Protein AF-A0ABD2RRX9-F1 (afdb_monomer)

Foldseek 3Di:
DPPPPLVVVLVVLVVVCVVVVPPPVSVLLNVLSVLLVVLCVQLVVCVVVVVLVSSLVSLVSNCVSPVLDLVSLLSNLVSCVSVLVLVSSLVSLVSSCVNPVPPVSSVVSNVVSVVSD

Nearest PDB structures (foldseek):
  6fdp-assembly1_A  TM=9.879E-01  e=1.063E-04  Homo sapiens
  6q3q-assembly1_B  TM=9.899E-01  e=1.312E-04  Arabidopsis
  6hpg-assembly1_A  TM=9.895E-01  e=2.343E-04  Arabidopsis thaliana
  3fp4-assembly1_A  TM=9.763E-01  e=2.108E-04  Saccharomyces cerevisiae
  5lyp-assembly1_A  TM=9.791E-01  e=7.467E-04  Saccharomyces cerevisiae

Solvent-accessible surface area (backbone atoms only — not comparable to full-atom values): 5925 Å² total; per-residue (Å²): 142,87,59,64,70,60,54,52,50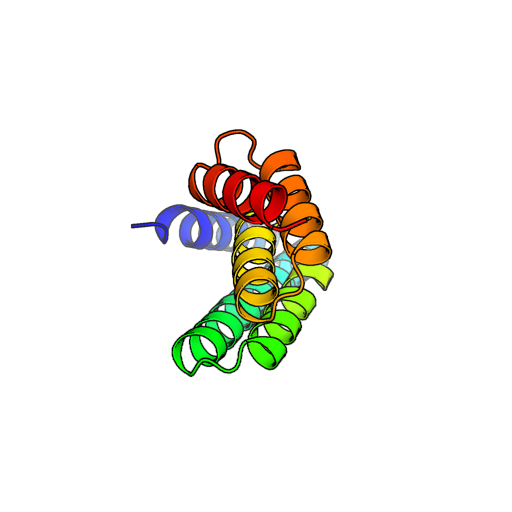,50,52,51,50,52,51,50,38,67,75,46,76,74,46,65,65,53,55,48,51,53,52,39,52,53,50,31,52,48,18,49,51,53,14,52,49,29,44,75,71,67,38,31,71,61,12,32,51,28,20,49,59,19,35,75,67,41,80,69,46,34,66,44,28,30,54,28,14,53,23,28,46,77,72,68,39,24,64,60,11,28,53,26,11,51,54,12,30,72,69,34,74,84,40,62,72,25,54,52,46,26,55,58,19,64,77,69,98

Structure (mmCIF, N/CA/C/O backbone):
data_AF-A0ABD2RRX9-F1
#
_entry.id   AF-A0ABD2RRX9-F1
#
loop_
_atom_site.group_PDB
_atom_site.id
_atom_site.type_symbol
_atom_site.label_atom_id
_atom_site.label_alt_id
_atom_site.label_comp_id
_atom_site.label_asym_id
_atom_site.label_entity_id
_atom_site.label_seq_id
_atom_site.pdbx_PDB_ins_code
_atom_site.Cartn_x
_atom_site.Cartn_y
_atom_site.Cartn_z
_atom_site.occupancy
_atom_site.B_iso_or_equiv
_atom_site.auth_seq_id
_atom_site.auth_comp_id
_atom_site.auth_asym_id
_atom_site.auth_atom_id
_atom_site.pdbx_PDB_model_num
ATOM 1 N N . MET A 1 1 ? -0.799 17.061 0.762 1.00 33.06 1 MET A N 1
ATOM 2 C CA . MET A 1 1 ? -2.153 17.377 1.266 1.00 33.06 1 MET A CA 1
ATOM 3 C C . MET A 1 1 ? -3.122 16.234 0.964 1.00 33.06 1 MET A C 1
ATOM 5 O O . MET A 1 1 ? -3.861 16.299 -0.002 1.00 33.06 1 MET A O 1
ATOM 9 N N . ASN A 1 2 ? -3.078 15.143 1.733 1.00 37.72 2 ASN A N 1
ATOM 10 C CA . ASN A 1 2 ? -4.005 14.002 1.594 1.00 37.72 2 ASN A CA 1
ATOM 11 C C . ASN A 1 2 ? -4.431 13.502 2.991 1.00 37.72 2 ASN A C 1
ATOM 13 O O . ASN A 1 2 ? -4.559 12.304 3.208 1.00 37.72 2 ASN A O 1
ATOM 17 N N . ILE A 1 3 ? -4.517 14.444 3.938 1.00 45.66 3 ILE A N 1
ATOM 18 C CA . ILE A 1 3 ? -4.741 14.222 5.375 1.00 45.66 3 ILE A CA 1
ATOM 19 C C . ILE A 1 3 ? -6.210 14.522 5.745 1.00 45.66 3 ILE A C 1
ATOM 21 O O . ILE A 1 3 ? -6.794 13.772 6.511 1.00 45.66 3 ILE A O 1
ATOM 25 N N . CYS A 1 4 ? -6.872 15.489 5.086 1.00 49.34 4 CYS A N 1
ATOM 26 C CA . CYS A 1 4 ? -8.233 15.918 5.451 1.00 49.34 4 CYS A CA 1
ATOM 27 C C . CYS A 1 4 ? -9.293 14.805 5.435 1.00 49.34 4 CYS A C 1
ATOM 29 O O . CYS A 1 4 ? -10.023 14.655 6.397 1.00 49.34 4 CYS A O 1
ATOM 31 N N . ARG A 1 5 ? -9.362 13.958 4.396 1.00 55.09 5 ARG A N 1
ATOM 32 C CA . ARG A 1 5 ? -10.480 12.997 4.276 1.00 55.09 5 ARG A CA 1
ATOM 33 C C . ARG A 1 5 ? -10.497 11.897 5.340 1.00 55.09 5 ARG A C 1
ATOM 35 O O . ARG A 1 5 ? -11.565 11.368 5.626 1.00 55.09 5 ARG A O 1
ATOM 42 N N . PHE A 1 6 ? -9.334 11.513 5.868 1.00 56.84 6 PHE A N 1
ATOM 43 C CA . PHE A 1 6 ? -9.259 10.475 6.898 1.00 56.84 6 PHE A CA 1
ATOM 44 C C . PHE A 1 6 ? -9.613 11.055 8.269 1.00 56.84 6 PHE A C 1
ATOM 46 O O . PHE A 1 6 ? -10.399 10.458 8.996 1.00 56.84 6 PHE A O 1
ATOM 53 N N . ASP A 1 7 ? -9.119 12.257 8.568 1.00 58.66 7 ASP A N 1
ATOM 54 C CA . ASP A 1 7 ? -9.449 12.967 9.805 1.00 58.66 7 ASP A CA 1
ATOM 55 C C . ASP A 1 7 ? -10.929 13.377 9.845 1.00 58.66 7 ASP A C 1
ATOM 57 O O . ASP A 1 7 ? -11.583 13.223 10.876 1.00 58.66 7 ASP A O 1
ATOM 61 N N . ASP A 1 8 ? -11.505 13.791 8.711 1.00 65.81 8 ASP A N 1
ATOM 62 C CA . ASP A 1 8 ? -12.937 14.093 8.590 1.00 65.81 8 ASP A CA 1
ATOM 63 C C . ASP A 1 8 ? -13.799 12.843 8.844 1.00 65.81 8 ASP A C 1
ATOM 65 O O . ASP A 1 8 ? -14.811 12.910 9.546 1.00 65.81 8 ASP A O 1
ATOM 69 N N . ALA A 1 9 ? -13.381 11.684 8.320 1.00 67.25 9 ALA A N 1
ATOM 70 C CA . ALA A 1 9 ? -14.064 10.409 8.536 1.00 67.25 9 ALA A CA 1
ATOM 71 C C . ALA A 1 9 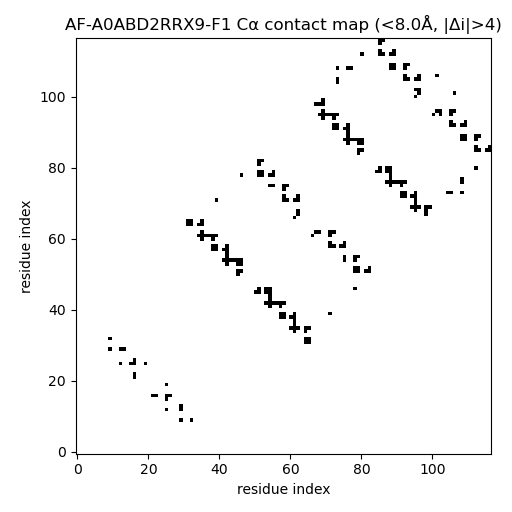? -13.968 9.943 10.000 1.00 67.25 9 ALA A C 1
ATOM 73 O O . ALA A 1 9 ? -14.979 9.532 10.572 1.00 67.25 9 ALA A O 1
ATOM 74 N N . CYS A 1 10 ? -12.794 10.074 10.631 1.00 65.75 10 CYS A N 1
ATOM 75 C CA . CYS A 1 10 ? -12.616 9.839 12.067 1.00 65.75 10 CYS A CA 1
ATOM 76 C C . CYS A 1 10 ? -13.550 10.736 12.884 1.00 65.75 10 CYS A C 1
ATOM 78 O O . CYS A 1 10 ? -14.293 10.245 13.730 1.00 65.75 10 CYS A O 1
ATOM 80 N N . THR A 1 11 ? -13.574 12.034 12.583 1.00 74.00 11 THR A N 1
ATOM 81 C CA . THR A 1 11 ? -14.378 13.021 13.315 1.00 74.00 11 THR A CA 1
ATOM 82 C C . THR A 1 11 ? -15.878 12.751 13.162 1.00 74.00 11 THR A C 1
ATOM 84 O O . THR A 1 11 ? -16.638 12.895 14.121 1.00 74.00 11 THR A O 1
ATOM 87 N N . ALA A 1 12 ? -16.329 12.328 11.977 1.00 74.75 12 ALA A N 1
ATOM 88 C CA . ALA A 1 12 ? -17.722 11.955 11.735 1.00 74.75 12 ALA A CA 1
ATOM 89 C C . ALA A 1 12 ? -18.135 10.707 12.533 1.00 74.75 12 ALA A C 1
ATOM 91 O O . ALA A 1 12 ? -19.199 10.705 13.154 1.00 74.75 12 ALA A O 1
ATOM 92 N N . ILE A 1 13 ? -17.285 9.676 12.575 1.00 70.62 13 ILE A N 1
ATOM 93 C CA . ILE A 1 13 ? -17.542 8.460 13.362 1.00 70.62 13 ILE A CA 1
ATOM 94 C C . ILE A 1 13 ? -17.469 8.751 14.864 1.00 70.62 13 ILE A C 1
ATOM 96 O O . ILE A 1 13 ? -18.287 8.238 15.618 1.00 70.62 13 ILE A O 1
ATOM 100 N N . GLU A 1 14 ? -16.550 9.603 15.316 1.00 72.62 14 GLU A N 1
ATOM 101 C CA . GLU A 1 14 ? -16.461 10.020 16.721 1.00 72.62 14 GLU A CA 1
ATOM 102 C C . GLU A 1 14 ? -17.693 10.819 17.160 1.00 72.62 14 GLU A C 1
ATOM 104 O O . GLU A 1 14 ? -18.199 10.624 18.267 1.00 72.62 14 GLU A O 1
ATOM 109 N N . ARG A 1 15 ? -18.233 11.676 16.285 1.00 76.12 15 ARG A N 1
ATOM 110 C CA . ARG A 1 15 ? -19.518 12.351 16.520 1.00 76.12 15 ARG A CA 1
ATOM 111 C C . ARG A 1 15 ? -20.671 11.352 16.581 1.00 76.12 15 ARG A C 1
ATOM 113 O O . ARG A 1 15 ? -21.472 11.439 17.505 1.00 76.12 15 ARG A O 1
ATOM 120 N N . ALA A 1 16 ? -20.724 10.386 15.663 1.00 69.12 16 ALA A N 1
ATOM 121 C CA . ALA A 1 16 ? -21.733 9.326 15.685 1.00 69.12 16 ALA A CA 1
ATOM 122 C C . ALA A 1 16 ? -21.647 8.480 16.970 1.00 69.12 16 ALA A C 1
ATOM 124 O O . ALA A 1 16 ? -22.666 8.222 17.598 1.00 69.12 16 ALA A O 1
ATOM 125 N N . ALA A 1 17 ? -20.435 8.141 17.422 1.00 68.75 17 ALA A N 1
ATOM 126 C CA . ALA A 1 17 ? -20.196 7.393 18.656 1.00 68.75 17 ALA A CA 1
ATOM 127 C C . ALA A 1 17 ? -20.619 8.159 19.921 1.00 68.75 17 ALA A C 1
ATOM 129 O O . ALA A 1 17 ? -20.994 7.543 20.912 1.00 68.75 17 ALA A O 1
ATOM 130 N N . ARG A 1 18 ? -20.552 9.499 19.907 1.00 70.62 18 ARG A N 1
ATOM 131 C CA . ARG A 1 18 ? -21.032 10.342 21.018 1.00 70.62 18 ARG A CA 1
ATOM 132 C C . ARG A 1 18 ? -22.553 10.456 21.065 1.00 70.62 18 ARG A C 1
ATOM 134 O O . ARG A 1 18 ? -23.086 10.659 22.148 1.00 70.62 18 ARG A O 1
ATOM 141 N N . ILE A 1 19 ? -23.228 10.369 19.919 1.00 70.00 19 ILE A N 1
ATOM 142 C CA . ILE A 1 19 ? -24.697 10.398 19.842 1.00 70.00 19 ILE A CA 1
ATOM 143 C C . ILE A 1 19 ? -25.262 9.024 20.217 1.00 70.00 19 ILE A C 1
ATOM 145 O O . ILE A 1 19 ? -26.230 8.945 20.965 1.00 70.00 19 ILE A O 1
ATOM 149 N N . ASP A 1 20 ? -24.617 7.953 19.756 1.00 62.25 20 ASP A N 1
ATOM 150 C CA . ASP A 1 20 ? -25.055 6.569 19.934 1.00 62.25 20 ASP A CA 1
ATOM 151 C C . ASP A 1 20 ? -24.107 5.812 20.887 1.00 62.25 20 ASP A C 1
ATOM 153 O O . ASP A 1 20 ? -23.433 4.846 20.519 1.00 62.25 20 ASP A O 1
ATOM 157 N N . LEU A 1 21 ? -24.011 6.321 22.125 1.00 54.53 21 LEU A N 1
ATOM 158 C CA . LEU A 1 21 ? -23.016 6.017 23.176 1.00 54.53 21 LEU A CA 1
ATOM 159 C C . LEU A 1 21 ? -22.846 4.533 23.580 1.00 54.53 21 LEU A C 1
ATOM 161 O O . LEU A 1 21 ? -22.007 4.240 24.432 1.00 54.53 21 LEU A O 1
ATOM 165 N N . GLN A 1 22 ? -23.592 3.593 22.991 1.00 62.56 22 GLN A N 1
ATOM 166 C CA . GLN A 1 22 ? -23.489 2.151 23.263 1.00 62.56 22 GLN A CA 1
ATOM 167 C C . GLN A 1 22 ? -23.540 1.242 22.024 1.00 62.56 22 GLN A C 1
ATOM 169 O O . GLN A 1 22 ? -23.575 0.017 22.169 1.00 62.56 22 GLN A O 1
ATOM 174 N N . SER A 1 23 ? -23.493 1.781 20.802 1.00 72.56 23 SER A N 1
ATOM 175 C CA . SER A 1 23 ? -23.443 0.921 19.617 1.00 72.56 23 SER A CA 1
ATOM 176 C C . SER A 1 23 ? -22.065 0.264 19.490 1.00 72.56 23 SER A C 1
ATOM 178 O O . SER A 1 23 ? -21.091 0.869 19.026 1.00 72.56 23 SER A O 1
ATOM 180 N N . ALA A 1 24 ? -21.987 -1.012 19.884 1.00 75.56 24 ALA A N 1
ATOM 181 C CA . ALA A 1 24 ? -20.793 -1.846 19.745 1.00 75.56 24 ALA A CA 1
ATOM 182 C C . ALA A 1 24 ? -20.259 -1.853 18.298 1.00 75.56 24 ALA A C 1
ATOM 184 O O . ALA A 1 24 ? -19.053 -1.973 18.070 1.00 75.56 24 ALA A O 1
ATOM 185 N N . GLU A 1 25 ? -21.146 -1.650 17.321 1.00 77.69 25 GLU A N 1
ATOM 186 C CA . GLU A 1 25 ? -20.805 -1.533 15.909 1.00 77.69 25 GLU A CA 1
ATOM 187 C C . GLU A 1 25 ? -20.005 -0.256 15.602 1.00 77.69 25 GLU A C 1
ATOM 189 O O . GLU A 1 25 ? -18.964 -0.324 14.943 1.00 77.69 25 GLU A O 1
ATOM 194 N N . VAL A 1 26 ? -20.440 0.907 16.101 1.00 76.81 26 VAL A N 1
ATOM 195 C CA . VAL A 1 26 ? -19.755 2.191 15.866 1.00 76.81 26 VAL A CA 1
ATOM 196 C C . VAL A 1 26 ? -18.396 2.207 16.568 1.00 76.81 26 VAL A C 1
ATOM 198 O O . VAL A 1 26 ? -17.393 2.617 15.975 1.00 76.81 26 VAL A O 1
ATOM 201 N N . THR A 1 27 ? -18.319 1.686 17.796 1.00 79.44 27 THR A N 1
ATOM 202 C CA . THR A 1 27 ? -17.046 1.543 18.521 1.00 79.44 27 THR A CA 1
ATOM 203 C C . THR A 1 27 ? -16.091 0.578 17.809 1.00 79.44 27 THR A C 1
ATOM 205 O O . THR A 1 27 ? -14.896 0.864 17.691 1.00 79.44 27 THR A O 1
ATOM 208 N N . GLY A 1 28 ? -16.604 -0.538 17.278 1.00 83.00 28 GLY A N 1
ATOM 209 C CA . GLY A 1 28 ? -15.831 -1.489 16.475 1.00 83.00 28 GLY A CA 1
ATOM 210 C C . GLY A 1 28 ? -15.283 -0.865 15.1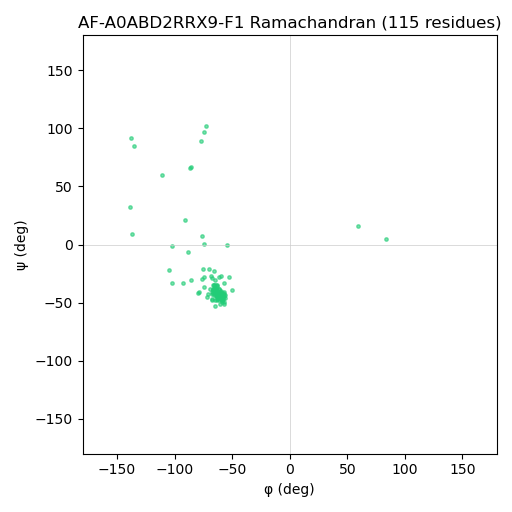89 1.00 83.00 28 GLY A C 1
ATOM 211 O O . GLY A 1 28 ? -14.088 -0.981 14.904 1.00 83.00 28 GLY A O 1
ATOM 212 N N . LYS A 1 29 ? -16.117 -0.120 14.453 1.00 81.88 29 LYS A N 1
ATOM 213 C CA . LYS A 1 29 ? -15.709 0.622 13.246 1.00 81.88 29 LYS A CA 1
ATOM 214 C C . LYS A 1 29 ? -14.628 1.661 13.550 1.00 81.88 29 LYS A C 1
ATOM 216 O O . LYS A 1 29 ? -13.627 1.716 12.834 1.00 81.88 29 LYS A O 1
ATOM 221 N N . LEU A 1 30 ? -14.769 2.426 14.636 1.00 82.81 30 LEU A N 1
ATOM 222 C CA . LEU A 1 30 ? -13.757 3.399 15.066 1.00 82.81 30 LEU A CA 1
ATOM 223 C C . LEU A 1 30 ? -12.421 2.722 15.409 1.00 82.81 30 LEU A C 1
ATOM 225 O O . LEU A 1 30 ? -11.355 3.199 15.012 1.00 82.81 30 LEU A O 1
ATOM 229 N N . LYS A 1 31 ? -12.464 1.587 16.117 1.00 87.38 31 LYS A N 1
ATOM 230 C CA . LYS A 1 31 ? -11.266 0.803 16.446 1.00 87.38 31 LYS A CA 1
ATOM 231 C C . LYS A 1 31 ? -10.562 0.313 15.180 1.00 87.38 31 LYS A C 1
ATOM 233 O O . LYS A 1 31 ? -9.352 0.504 15.055 1.00 87.38 31 LYS A O 1
ATOM 238 N N . ASN A 1 32 ? -11.307 -0.259 14.234 1.00 88.56 32 ASN A N 1
ATOM 239 C CA . ASN A 1 32 ? -10.756 -0.732 12.963 1.00 88.56 32 ASN A CA 1
ATOM 240 C C . ASN A 1 32 ? -10.127 0.415 12.172 1.00 88.56 32 ASN A C 1
ATOM 242 O O . ASN A 1 32 ? -8.995 0.282 11.719 1.00 88.56 32 ASN A O 1
ATOM 246 N N . MET A 1 33 ? -10.790 1.569 12.088 1.00 87.62 33 MET A N 1
ATOM 247 C CA . MET A 1 33 ? -10.247 2.754 11.419 1.00 87.62 33 MET A CA 1
ATOM 248 C C . MET A 1 33 ? -8.911 3.206 12.029 1.00 87.62 33 MET A C 1
ATOM 250 O O . MET A 1 33 ? -7.950 3.458 11.301 1.00 87.62 33 MET A O 1
ATOM 254 N N . ARG A 1 34 ? -8.796 3.242 13.363 1.00 89.69 34 ARG A N 1
ATOM 255 C CA . ARG A 1 34 ? -7.524 3.569 14.036 1.00 89.69 34 ARG A CA 1
ATOM 256 C C . ARG A 1 34 ? -6.426 2.554 13.717 1.00 89.69 34 ARG A C 1
ATOM 258 O O . ARG A 1 34 ? -5.285 2.939 13.465 1.00 89.69 34 ARG A O 1
ATOM 265 N N . LEU A 1 35 ? -6.763 1.266 13.694 1.00 92.06 35 LEU A N 1
ATOM 266 C CA . LEU A 1 35 ? -5.825 0.200 13.341 1.00 92.06 35 LEU A CA 1
ATOM 267 C C . LEU A 1 35 ? -5.389 0.275 11.868 1.00 92.06 35 LEU A C 1
ATOM 269 O O . LEU A 1 35 ? -4.200 0.132 11.590 1.00 92.06 35 LEU A O 1
ATOM 273 N N . VAL A 1 36 ? -6.297 0.602 10.944 1.00 93.56 36 VAL A N 1
ATOM 274 C CA . VAL A 1 36 ? -5.987 0.890 9.531 1.00 93.56 36 VAL A CA 1
ATOM 275 C C . VAL A 1 36 ? -5.002 2.056 9.425 1.00 93.56 36 VAL A C 1
ATOM 277 O O . VAL A 1 3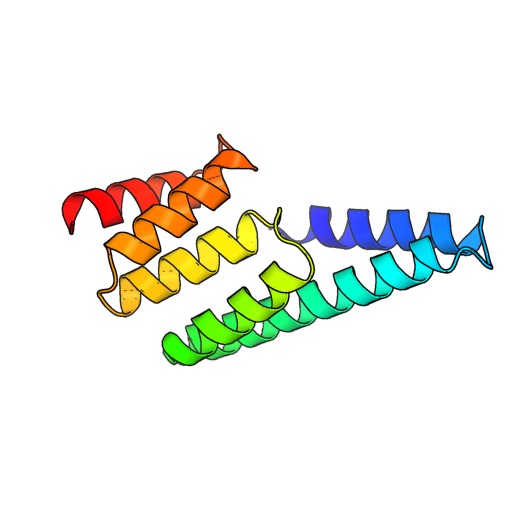6 ? -3.995 1.956 8.721 1.00 93.56 36 VAL A O 1
ATOM 280 N N . GLY A 1 37 ? -5.240 3.143 10.167 1.00 92.00 37 GLY A N 1
ATOM 281 C CA . GLY A 1 37 ? -4.329 4.289 10.231 1.00 92.00 37 GLY A CA 1
ATOM 282 C C . GLY A 1 37 ? -2.939 3.911 10.756 1.00 92.00 37 GLY A C 1
ATOM 283 O O . GLY A 1 37 ? -1.923 4.339 10.203 1.00 92.00 37 GLY A O 1
ATOM 284 N N . LYS A 1 38 ? -2.873 3.043 11.772 1.00 94.31 38 LYS A N 1
ATOM 285 C CA . LYS A 1 38 ? -1.609 2.502 12.293 1.00 94.31 38 LYS A CA 1
ATOM 286 C C . LYS A 1 38 ? -0.875 1.663 11.241 1.00 94.31 38 LYS A C 1
ATOM 288 O O . LYS A 1 38 ? 0.308 1.905 11.010 1.00 94.31 38 LYS A O 1
ATOM 293 N N . ALA A 1 39 ? -1.570 0.746 10.567 1.00 95.44 39 ALA A N 1
ATOM 294 C CA . ALA A 1 39 ? -1.010 -0.065 9.482 1.00 95.44 39 ALA A CA 1
ATOM 295 C C . ALA A 1 39 ? -0.463 0.812 8.342 1.00 95.44 39 ALA A C 1
ATOM 297 O O . ALA A 1 39 ? 0.639 0.581 7.843 1.00 95.44 39 ALA A O 1
ATOM 298 N N . HIS A 1 40 ? -1.184 1.879 7.978 1.00 95.81 40 HIS A N 1
ATOM 299 C CA . HIS A 1 40 ? -0.726 2.855 6.990 1.00 95.81 40 HIS A CA 1
ATOM 300 C C . HIS A 1 40 ? 0.578 3.549 7.416 1.00 95.81 40 HIS A C 1
ATOM 302 O O . HIS A 1 40 ? 1.508 3.662 6.613 1.00 95.81 40 HIS A O 1
ATOM 308 N N . THR A 1 41 ? 0.669 4.007 8.667 1.00 96.75 41 THR A N 1
ATOM 309 C CA . THR A 1 41 ? 1.868 4.680 9.193 1.00 96.75 41 THR A CA 1
ATOM 310 C C . THR A 1 41 ? 3.070 3.739 9.244 1.00 96.75 41 THR A C 1
ATOM 312 O O . THR A 1 41 ? 4.120 4.091 8.707 1.00 96.75 41 THR A O 1
ATOM 315 N N . ILE A 1 42 ? 2.899 2.530 9.788 1.00 97.38 42 ILE A N 1
ATOM 316 C CA . ILE A 1 42 ? 3.948 1.499 9.865 1.00 97.38 42 ILE A CA 1
ATOM 317 C C . ILE A 1 42 ? 4.418 1.102 8.461 1.00 97.38 42 ILE A C 1
ATOM 319 O O . ILE A 1 42 ? 5.618 1.080 8.181 1.00 97.38 42 ILE A O 1
ATOM 323 N N . GLY A 1 43 ? 3.487 0.861 7.534 1.00 98.06 43 GLY A N 1
ATOM 324 C CA . GLY A 1 43 ? 3.828 0.541 6.150 1.00 98.06 43 GLY A CA 1
ATOM 325 C C . GLY A 1 43 ? 4.632 1.658 5.480 1.00 98.06 43 GLY A C 1
ATOM 326 O O . GLY A 1 43 ? 5.643 1.391 4.828 1.00 98.06 43 GLY A O 1
ATOM 327 N N . ASN A 1 44 ? 4.256 2.922 5.704 1.00 97.19 44 ASN A N 1
ATOM 328 C CA . ASN A 1 44 ? 4.996 4.069 5.173 1.00 97.19 44 ASN A CA 1
ATOM 329 C C . ASN A 1 44 ? 6.398 4.200 5.787 1.00 97.19 44 ASN A C 1
ATOM 331 O O . ASN A 1 44 ? 7.321 4.646 5.104 1.00 97.19 44 ASN A O 1
ATOM 335 N N . GLU A 1 45 ? 6.569 3.856 7.061 1.00 98.19 45 GLU A N 1
ATOM 336 C CA . GLU A 1 45 ? 7.876 3.824 7.718 1.00 98.19 45 GLU A CA 1
ATOM 337 C C . GLU A 1 45 ? 8.777 2.755 7.089 1.00 98.19 45 GLU A C 1
ATOM 339 O O . GLU A 1 45 ? 9.852 3.083 6.584 1.00 98.19 45 GLU A O 1
ATOM 344 N N . HIS A 1 46 ? 8.306 1.506 6.992 1.00 98.38 46 HIS A N 1
ATOM 345 C CA . HIS A 1 46 ? 9.048 0.435 6.321 1.00 98.38 46 HIS A CA 1
ATOM 346 C C . HIS A 1 46 ? 9.387 0.784 4.869 1.00 98.38 46 HIS A C 1
ATOM 348 O O . HIS A 1 46 ? 10.515 0.542 4.431 1.00 98.38 46 HIS A O 1
ATOM 354 N N . TYR A 1 47 ? 8.454 1.399 4.136 1.00 97.94 47 TYR A N 1
ATOM 355 C CA . TYR A 1 47 ? 8.684 1.837 2.761 1.00 97.94 47 TYR A CA 1
ATOM 356 C C . TYR A 1 47 ? 9.814 2.871 2.670 1.00 97.94 47 TYR A C 1
ATOM 358 O O . TYR A 1 47 ? 10.689 2.751 1.808 1.00 97.94 47 TYR A O 1
ATOM 366 N N . ARG A 1 48 ? 9.837 3.870 3.566 1.00 98.06 48 ARG A N 1
ATOM 367 C CA . ARG A 1 48 ? 10.918 4.872 3.628 1.00 98.06 48 ARG A CA 1
ATOM 368 C C . ARG A 1 48 ? 12.263 4.235 3.970 1.00 98.06 48 ARG A C 1
ATOM 370 O O . ARG A 1 48 ? 13.271 4.620 3.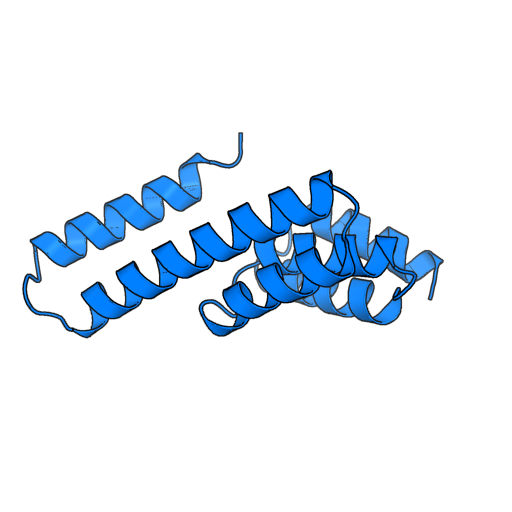387 1.00 98.06 48 ARG A O 1
ATOM 377 N N . SER A 1 49 ? 12.268 3.209 4.818 1.00 98.25 49 SER A N 1
ATOM 378 C CA . SER A 1 49 ? 13.454 2.392 5.109 1.00 98.25 49 SER A CA 1
ATOM 379 C C . SER A 1 49 ? 13.809 1.385 4.004 1.00 98.25 49 SER A C 1
ATOM 381 O O . SER A 1 49 ? 14.677 0.545 4.222 1.00 98.25 49 SER A O 1
ATOM 383 N N . LYS A 1 50 ? 13.140 1.414 2.840 1.00 98.12 50 LYS A N 1
ATOM 384 C CA . LYS A 1 50 ? 13.309 0.459 1.723 1.00 98.12 50 LYS A CA 1
ATOM 385 C C . LYS A 1 50 ? 13.028 -1.010 2.084 1.00 98.12 50 LYS A C 1
ATOM 387 O O . LYS A 1 50 ? 13.362 -1.914 1.323 1.00 98.12 50 LYS A O 1
ATOM 392 N N . ARG A 1 51 ? 12.365 -1.272 3.213 1.00 98.56 51 ARG A N 1
ATOM 393 C CA . ARG A 1 51 ? 11.958 -2.613 3.662 1.00 98.56 51 ARG A CA 1
ATOM 394 C C . ARG A 1 51 ? 10.613 -2.973 3.031 1.00 98.56 51 ARG A C 1
ATOM 396 O O . ARG A 1 51 ? 9.593 -3.059 3.709 1.00 98.56 51 ARG A O 1
ATOM 403 N N . TYR A 1 52 ? 10.599 -3.134 1.709 1.00 98.38 52 TYR A N 1
ATOM 404 C CA . TYR A 1 52 ? 9.358 -3.225 0.930 1.00 98.38 52 TYR A CA 1
ATOM 405 C C . TYR A 1 52 ? 8.491 -4.442 1.277 1.00 98.38 52 TYR A C 1
ATOM 407 O O . TYR A 1 52 ? 7.273 -4.311 1.300 1.00 98.38 52 TYR A O 1
ATOM 415 N N . GLY A 1 53 ? 9.086 -5.591 1.617 1.00 98.44 53 GLY A N 1
ATOM 416 C CA . GLY A 1 53 ? 8.323 -6.768 2.054 1.00 98.44 53 GLY A CA 1
ATOM 417 C C . GLY A 1 53 ? 7.553 -6.520 3.355 1.00 98.44 53 GLY A C 1
ATOM 418 O O . GLY A 1 53 ? 6.363 -6.799 3.437 1.00 98.44 53 GLY A O 1
ATOM 419 N N . GLN A 1 54 ? 8.200 -5.893 4.342 1.00 98.50 54 GLN A N 1
ATOM 420 C CA . GLN A 1 54 ? 7.553 -5.517 5.605 1.00 98.50 54 GLN A CA 1
ATOM 421 C C . GLN A 1 54 ? 6.476 -4.447 5.391 1.00 98.50 54 GLN A C 1
ATOM 423 O O . GLN A 1 54 ? 5.409 -4.510 5.998 1.00 98.50 54 GLN A O 1
ATOM 428 N N . ALA A 1 55 ? 6.719 -3.501 4.479 1.00 98.56 55 ALA A N 1
ATOM 429 C CA . ALA A 1 55 ? 5.709 -2.527 4.082 1.00 98.56 55 ALA A CA 1
ATOM 430 C C . ALA A 1 55 ? 4.480 -3.209 3.452 1.00 98.56 55 ALA A C 1
ATOM 432 O O . ALA A 1 55 ? 3.353 -2.872 3.814 1.00 98.56 55 ALA A O 1
ATOM 433 N N . CYS A 1 56 ? 4.676 -4.205 2.574 1.00 98.62 56 CYS A N 1
ATOM 434 C CA . CYS A 1 56 ? 3.578 -4.996 2.011 1.00 98.62 56 CYS A CA 1
ATOM 435 C C . CYS A 1 56 ? 2.728 -5.657 3.096 1.00 98.62 56 CYS A C 1
ATOM 437 O O . CYS A 1 56 ? 1.500 -5.583 3.022 1.00 98.62 56 CYS A O 1
ATOM 439 N N . THR A 1 57 ? 3.374 -6.280 4.086 1.00 98.56 57 THR A N 1
ATOM 440 C CA . THR A 1 57 ? 2.692 -6.936 5.208 1.00 98.56 57 THR A CA 1
ATOM 441 C C . THR A 1 57 ? 1.850 -5.938 5.994 1.00 98.56 57 THR A C 1
ATOM 443 O O . THR A 1 57 ? 0.648 -6.145 6.123 1.00 98.56 57 THR A O 1
ATOM 446 N N . ALA A 1 58 ? 2.427 -4.807 6.411 1.00 98.38 58 ALA A N 1
ATOM 447 C CA . ALA A 1 58 ? 1.708 -3.787 7.178 1.00 98.38 58 ALA A CA 1
ATOM 448 C C . ALA A 1 58 ? 0.499 -3.209 6.417 1.00 98.38 58 ALA A C 1
ATOM 450 O O . ALA A 1 58 ? -0.587 -3.058 6.978 1.00 98.38 58 ALA A O 1
ATOM 451 N N . TYR A 1 59 ? 0.638 -2.922 5.117 1.00 98.38 59 TYR A N 1
ATOM 452 C CA . TYR A 1 59 ? -0.512 -2.493 4.315 1.00 98.38 59 TYR A CA 1
ATOM 453 C C . TYR A 1 59 ? -1.549 -3.610 4.146 1.00 98.38 59 TYR A C 1
ATOM 455 O O . TYR A 1 59 ? -2.746 -3.331 4.125 1.00 98.38 59 TYR A O 1
ATOM 463 N N . GLY A 1 60 ? -1.107 -4.866 4.038 1.00 98.31 60 GLY A N 1
ATOM 464 C CA . GLY A 1 60 ? -1.978 -6.037 3.985 1.00 98.31 60 GLY A CA 1
ATOM 465 C C . GLY A 1 60 ? -2.815 -6.213 5.248 1.00 98.31 60 GLY A C 1
ATOM 466 O O . GLY A 1 60 ? -4.016 -6.433 5.135 1.00 98.31 60 GLY A O 1
ATOM 467 N N . GLU A 1 61 ? -2.223 -6.034 6.427 1.00 97.69 61 GLU A N 1
ATOM 468 C CA . GLU A 1 61 ? -2.937 -6.059 7.711 1.00 97.69 61 GLU A CA 1
ATOM 469 C C . GLU A 1 61 ? -4.022 -4.980 7.777 1.00 97.69 61 GLU A C 1
ATOM 471 O O . GLU A 1 61 ? -5.150 -5.254 8.180 1.00 97.69 61 GLU A O 1
ATOM 476 N N . GLY A 1 62 ? -3.725 -3.765 7.305 1.00 97.00 62 GLY A N 1
ATOM 477 C CA . GLY A 1 62 ? -4.734 -2.710 7.191 1.00 97.00 62 GLY A CA 1
ATOM 478 C C . GLY A 1 62 ? -5.876 -3.082 6.237 1.00 97.00 62 GLY A C 1
ATOM 479 O O . GLY A 1 62 ? -7.037 -2.809 6.528 1.00 97.00 62 GLY A O 1
ATOM 480 N N . LEU A 1 63 ? -5.573 -3.761 5.128 1.00 96.94 63 LEU A N 1
ATOM 481 C CA . LEU A 1 63 ? -6.574 -4.217 4.156 1.00 96.94 63 LEU A CA 1
ATOM 482 C C . LEU A 1 63 ? -7.465 -5.358 4.673 1.00 96.94 63 LEU A C 1
ATOM 484 O O . LEU A 1 63 ? -8.561 -5.538 4.148 1.00 96.94 63 LEU A O 1
ATOM 488 N N . LEU A 1 64 ? -7.038 -6.112 5.693 1.00 96.81 64 LEU A N 1
ATOM 489 C CA . LEU A 1 64 ? -7.913 -7.074 6.381 1.00 96.81 64 LEU A CA 1
ATOM 490 C C . LEU A 1 64 ? -9.013 -6.370 7.188 1.00 96.81 64 LEU A C 1
ATOM 492 O O . LEU A 1 64 ? -10.080 -6.939 7.398 1.00 96.81 64 LEU A O 1
ATOM 496 N N . LEU A 1 65 ? -8.754 -5.138 7.632 1.00 94.62 65 LEU A N 1
ATOM 497 C CA . LEU A 1 65 ? -9.678 -4.332 8.432 1.00 94.62 65 LEU A CA 1
ATOM 498 C C . LEU A 1 65 ? -10.551 -3.412 7.568 1.00 94.62 65 LEU A C 1
ATOM 500 O O . LEU A 1 65 ? -11.701 -3.155 7.915 1.00 94.62 65 LEU A O 1
ATOM 504 N N . ASP A 1 66 ? -10.003 -2.921 6.455 1.00 93.38 66 ASP A N 1
ATOM 505 C CA . ASP A 1 66 ? -10.709 -2.140 5.437 1.00 93.38 66 ASP A CA 1
ATOM 506 C C . ASP A 1 66 ? -10.280 -2.591 4.034 1.00 93.38 66 ASP A C 1
ATOM 508 O O . ASP A 1 66 ? -9.331 -2.076 3.434 1.00 93.38 66 ASP A O 1
ATOM 512 N N . SER A 1 67 ? -11.023 -3.554 3.491 1.00 95.19 67 SER A N 1
ATOM 513 C CA . SER A 1 67 ? -10.792 -4.130 2.163 1.00 95.19 67 SER A CA 1
ATOM 514 C C . SER A 1 67 ? -11.213 -3.214 1.008 1.00 95.19 67 SER A C 1
ATOM 516 O O . SER A 1 67 ? -11.064 -3.592 -0.154 1.00 95.19 67 SER A O 1
ATOM 518 N N . SER A 1 68 ? -11.721 -2.013 1.302 1.00 94.56 68 SER A N 1
ATOM 519 C CA . SER A 1 68 ? -12.091 -0.994 0.313 1.00 94.56 68 SER A CA 1
ATOM 520 C C . SER A 1 68 ? -11.054 0.129 0.188 1.00 94.56 68 SER A C 1
ATOM 522 O O . SER A 1 68 ? -11.182 1.034 -0.645 1.00 94.56 68 SER A O 1
ATOM 524 N N . ASN A 1 69 ? -9.978 0.068 0.980 1.00 95.00 69 ASN A N 1
ATOM 525 C CA . ASN A 1 69 ? -9.028 1.162 1.098 1.00 95.00 69 ASN A CA 1
ATOM 526 C C . ASN A 1 69 ? -8.112 1.308 -0.128 1.00 95.00 69 ASN A C 1
ATOM 528 O O . ASN A 1 69 ? -7.054 0.678 -0.241 1.00 95.00 69 ASN A O 1
ATOM 532 N N . SER A 1 70 ? -8.468 2.214 -1.041 1.00 95.75 70 SER A N 1
ATOM 533 C CA . SER A 1 70 ? -7.696 2.434 -2.272 1.00 95.75 70 SER A CA 1
ATOM 534 C C . SER A 1 70 ? -6.261 2.911 -2.013 1.00 95.75 70 SER A C 1
ATOM 536 O O . SER A 1 70 ? -5.376 2.662 -2.832 1.00 95.75 70 SER A O 1
ATOM 538 N N . VAL A 1 71 ? -6.014 3.610 -0.897 1.00 96.12 71 VAL A N 1
ATOM 539 C CA . VAL A 1 71 ? -4.680 4.126 -0.547 1.00 96.12 71 VAL A CA 1
ATOM 540 C C . VAL A 1 71 ? -3.759 2.986 -0.128 1.00 96.12 71 VAL A C 1
ATOM 542 O O . VAL A 1 71 ? -2.627 2.923 -0.611 1.00 96.12 71 VAL A O 1
ATOM 545 N N . LEU A 1 72 ? -4.241 2.064 0.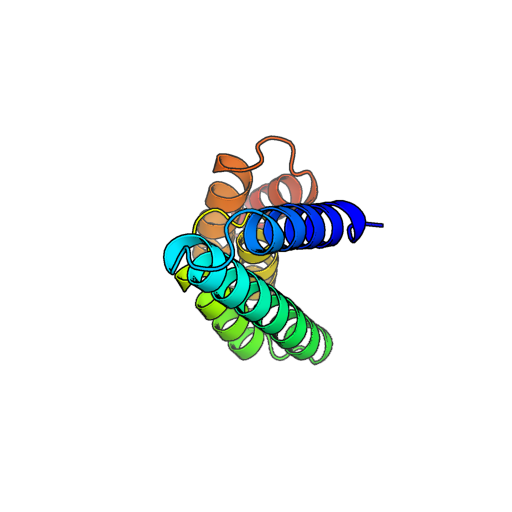710 1.00 97.31 72 LEU A N 1
ATOM 546 C CA . LEU A 1 72 ? -3.464 0.891 1.113 1.00 97.31 72 LEU A CA 1
ATOM 547 C C . LEU A 1 72 ? -3.156 -0.024 -0.072 1.00 97.31 72 LEU A C 1
ATOM 549 O O . LEU A 1 72 ? -2.004 -0.428 -0.227 1.00 97.31 72 LEU A O 1
ATOM 553 N N . TYR A 1 73 ? -4.130 -0.275 -0.954 1.00 98.56 73 TYR A N 1
ATOM 554 C CA . TYR A 1 73 ? -3.883 -1.027 -2.187 1.00 98.56 73 TYR A CA 1
ATOM 555 C C . TYR A 1 73 ? -2.814 -0.366 -3.062 1.00 98.56 73 TYR A C 1
ATOM 557 O O . TYR A 1 73 ? -1.867 -1.028 -3.475 1.00 98.56 73 TYR A O 1
ATOM 565 N N . TYR A 1 74 ? -2.901 0.946 -3.304 1.00 98.31 74 TYR A N 1
ATOM 566 C CA . TYR A 1 74 ? -1.880 1.662 -4.076 1.00 98.31 74 TYR A CA 1
ATOM 567 C C . TYR A 1 74 ? -0.488 1.582 -3.426 1.00 98.31 74 TYR A C 1
ATOM 569 O O . TYR A 1 74 ? 0.511 1.347 -4.112 1.00 98.31 74 TYR A O 1
ATOM 577 N N . ASN A 1 75 ? -0.400 1.778 -2.110 1.00 98.38 75 ASN A N 1
ATOM 578 C CA . ASN A 1 75 ? 0.882 1.745 -1.414 1.00 98.38 75 ASN A CA 1
ATOM 579 C C . ASN A 1 75 ? 1.495 0.336 -1.436 1.00 98.38 75 ASN A C 1
ATOM 581 O O . ASN A 1 75 ? 2.698 0.200 -1.673 1.00 98.38 75 ASN A O 1
ATOM 585 N N . ARG A 1 76 ? 0.676 -0.711 -1.274 1.00 98.69 76 ARG A N 1
ATOM 586 C CA . ARG A 1 76 ? 1.111 -2.106 -1.396 1.00 98.69 76 ARG A CA 1
ATOM 587 C C . ARG A 1 76 ? 1.523 -2.452 -2.828 1.00 98.69 76 ARG A C 1
ATOM 589 O O . ARG A 1 76 ? 2.599 -3.010 -3.017 1.00 98.69 76 ARG A O 1
ATOM 596 N N . ALA A 1 77 ? 0.780 -1.989 -3.837 1.00 98.69 77 ALA A N 1
ATOM 597 C CA . ALA A 1 77 ? 1.173 -2.104 -5.242 1.00 98.69 77 ALA A CA 1
ATOM 598 C C . ALA A 1 77 ? 2.550 -1.484 -5.503 1.00 98.69 77 ALA A C 1
ATOM 600 O O . ALA A 1 77 ? 3.385 -2.064 -6.196 1.00 98.69 77 ALA A O 1
ATOM 601 N N . ASN A 1 78 ? 2.818 -0.307 -4.937 1.00 98.56 78 ASN A N 1
ATOM 602 C CA . ASN A 1 78 ? 4.113 0.350 -5.070 1.00 98.56 78 ASN A CA 1
ATOM 603 C C . ASN A 1 78 ? 5.247 -0.464 -4.417 1.00 98.56 78 ASN A C 1
ATOM 605 O O . ASN A 1 78 ? 6.352 -0.508 -4.952 1.00 98.56 78 ASN A O 1
ATOM 609 N N . CYS A 1 79 ? 4.978 -1.151 -3.306 1.00 98.6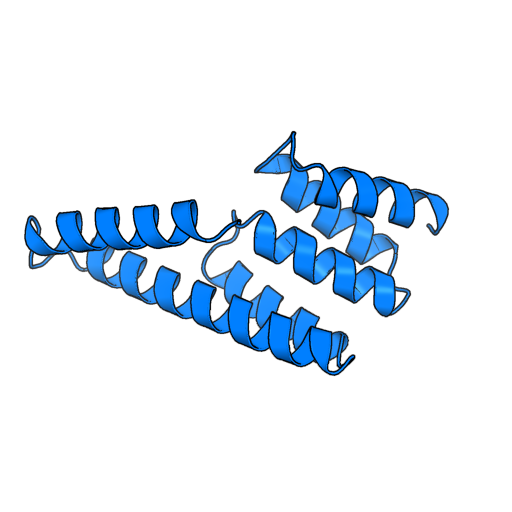9 79 CYS A N 1
ATOM 610 C CA . CYS A 1 79 ? 5.942 -2.061 -2.685 1.00 98.69 79 CYS A CA 1
ATOM 611 C C . CYS A 1 79 ? 6.206 -3.293 -3.557 1.00 98.69 79 CYS A C 1
ATOM 613 O O . CYS A 1 79 ? 7.368 -3.600 -3.811 1.00 98.69 79 CYS A O 1
ATOM 615 N N . TRP A 1 80 ? 5.159 -3.938 -4.085 1.00 98.75 80 TRP A N 1
ATOM 616 C CA . TRP A 1 80 ? 5.303 -5.061 -5.019 1.00 98.75 80 TRP A CA 1
ATOM 617 C C . TRP A 1 80 ? 6.118 -4.684 -6.250 1.00 98.75 80 TRP A C 1
ATOM 619 O O . TRP A 1 80 ? 7.035 -5.405 -6.626 1.00 98.75 80 TRP A O 1
ATOM 629 N N . PHE A 1 81 ? 5.868 -3.495 -6.799 1.00 98.62 81 PHE A N 1
ATOM 630 C CA . PHE A 1 81 ? 6.671 -2.946 -7.885 1.00 98.62 81 PHE A CA 1
ATOM 631 C C . PHE A 1 81 ? 8.150 -2.838 -7.478 1.00 98.62 81 PHE A C 1
ATOM 633 O O . PHE A 1 81 ? 9.044 -3.254 -8.197 1.00 98.62 81 PHE A O 1
ATOM 640 N N . LYS A 1 82 ? 8.462 -2.316 -6.290 1.00 98.31 82 LYS A N 1
ATOM 641 C CA . LYS A 1 82 ? 9.861 -2.229 -5.839 1.00 98.31 82 LYS A CA 1
ATOM 642 C C . LYS A 1 82 ? 10.527 -3.588 -5.600 1.00 98.31 82 LYS A C 1
ATOM 644 O O . LYS A 1 82 ? 11.750 -3.648 -5.657 1.00 98.31 82 LYS A O 1
ATOM 649 N N . LEU A 1 83 ? 9.747 -4.638 -5.362 1.00 98.31 83 LEU A N 1
ATOM 650 C CA . LEU A 1 83 ? 10.221 -6.012 -5.181 1.00 98.31 83 LEU A CA 1
ATOM 651 C C . LEU A 1 83 ? 10.348 -6.802 -6.491 1.00 98.31 83 LEU A C 1
ATOM 653 O O . LEU A 1 83 ? 10.850 -7.917 -6.461 1.00 98.31 83 LEU A O 1
ATOM 657 N N . GLY A 1 84 ? 9.911 -6.250 -7.624 1.00 98.06 84 GLY A N 1
ATOM 658 C CA . GLY A 1 84 ? 9.886 -6.975 -8.897 1.00 98.06 84 GLY A CA 1
ATOM 659 C C . GLY A 1 84 ? 8.652 -7.852 -9.109 1.00 98.06 84 GLY A C 1
ATOM 660 O O . GLY A 1 84 ? 8.536 -8.532 -10.120 1.00 98.06 84 GLY A O 1
ATOM 661 N N . GLU A 1 85 ? 7.696 -7.804 -8.187 1.00 98.44 85 GLU A N 1
ATOM 662 C CA . GLU A 1 85 ? 6.466 -8.593 -8.213 1.00 98.44 85 GLU A CA 1
ATOM 663 C C . GLU A 1 85 ? 5.390 -7.857 -9.032 1.00 98.44 85 GLU A C 1
ATOM 665 O O . GLU A 1 85 ? 4.393 -7.353 -8.501 1.00 98.44 85 GLU A O 1
ATOM 670 N N . TRP A 1 86 ? 5.626 -7.712 -10.337 1.00 98.31 86 TRP A N 1
ATOM 671 C CA . TRP A 1 86 ? 4.848 -6.828 -11.215 1.00 98.31 86 TRP A CA 1
ATOM 672 C C . TRP A 1 86 ? 3.378 -7.241 -11.348 1.00 98.31 86 TRP A C 1
ATOM 674 O O . TRP A 1 86 ? 2.500 -6.378 -11.313 1.00 98.31 86 TRP A O 1
ATOM 684 N N . GLU A 1 87 ? 3.087 -8.542 -11.403 1.00 98.44 87 GLU A N 1
ATOM 685 C CA . GLU A 1 87 ? 1.715 -9.067 -11.460 1.00 98.44 87 GLU A CA 1
ATOM 686 C C . GLU A 1 87 ? 0.914 -8.709 -10.201 1.00 98.44 87 GLU A C 1
ATOM 688 O O . GLU A 1 87 ? -0.220 -8.227 -10.280 1.00 98.44 87 GLU A O 1
ATOM 693 N N . LYS A 1 88 ? 1.528 -8.854 -9.018 1.00 98.44 88 LYS A N 1
ATOM 694 C CA . LYS A 1 88 ? 0.913 -8.456 -7.740 1.00 98.44 88 LYS A CA 1
ATOM 695 C C . LYS A 1 88 ? 0.707 -6.944 -7.677 1.00 98.44 88 LYS A C 1
ATOM 697 O O . LYS A 1 88 ? -0.332 -6.478 -7.207 1.00 98.44 88 LYS A O 1
ATOM 702 N N . SER A 1 89 ? 1.666 -6.170 -8.190 1.00 98.69 89 SER A N 1
ATOM 703 C CA . SER A 1 89 ? 1.537 -4.714 -8.302 1.00 98.69 89 SER A CA 1
ATOM 704 C C . SER A 1 89 ? 0.364 -4.303 -9.194 1.00 98.69 89 SER A C 1
ATOM 706 O O . SER A 1 89 ? -0.417 -3.416 -8.832 1.00 98.69 89 SER A O 1
ATOM 708 N N . LEU A 1 90 ? 0.198 -4.975 -10.334 1.00 98.56 90 LEU A N 1
ATOM 709 C CA . LEU A 1 90 ? -0.910 -4.758 -11.256 1.00 98.56 90 LEU A CA 1
ATOM 710 C C . LEU A 1 90 ? -2.257 -5.096 -10.606 1.00 98.56 90 LEU A C 1
ATOM 712 O O . LEU A 1 90 ? -3.190 -4.290 -10.676 1.00 98.56 90 LEU A O 1
ATOM 716 N N . ALA A 1 91 ? -2.351 -6.245 -9.935 1.00 98.38 91 ALA A N 1
ATOM 717 C CA . ALA A 1 91 ? -3.558 -6.677 -9.237 1.00 98.38 91 ALA A CA 1
ATOM 718 C C . ALA A 1 91 ? -3.995 -5.667 -8.161 1.00 98.38 91 ALA A C 1
ATOM 720 O O . ALA A 1 91 ? -5.147 -5.220 -8.159 1.00 98.38 91 ALA A O 1
ATOM 721 N N . ASP A 1 92 ? -3.071 -5.233 -7.300 1.00 98.56 92 ASP A N 1
ATOM 722 C CA . ASP A 1 92 ? -3.362 -4.227 -6.272 1.00 98.56 92 ASP A CA 1
ATOM 723 C C . ASP A 1 92 ? -3.690 -2.853 -6.882 1.00 98.56 92 ASP A C 1
ATOM 725 O O . ASP A 1 92 ? -4.571 -2.147 -6.390 1.00 98.56 92 ASP A O 1
ATOM 729 N N . SER A 1 93 ? -3.052 -2.473 -7.994 1.00 98.38 93 SER A N 1
ATOM 730 C CA . SER A 1 93 ? -3.383 -1.226 -8.697 1.00 98.38 93 SER A CA 1
ATOM 731 C C . SER A 1 93 ? -4.801 -1.260 -9.271 1.00 98.38 93 SER A C 1
ATOM 733 O O . SER A 1 93 ? -5.534 -0.279 -9.155 1.00 98.38 93 SER A O 1
ATOM 735 N N . ASN A 1 94 ? -5.227 -2.393 -9.837 1.00 98.38 94 ASN A N 1
ATOM 736 C CA . ASN A 1 94 ? -6.601 -2.580 -10.305 1.00 98.38 94 ASN A CA 1
ATOM 737 C C . ASN A 1 94 ? -7.607 -2.518 -9.148 1.00 98.38 94 ASN A C 1
ATOM 739 O O . ASN A 1 94 ? -8.630 -1.848 -9.274 1.00 98.38 94 ASN A O 1
ATOM 743 N N . ARG A 1 95 ? 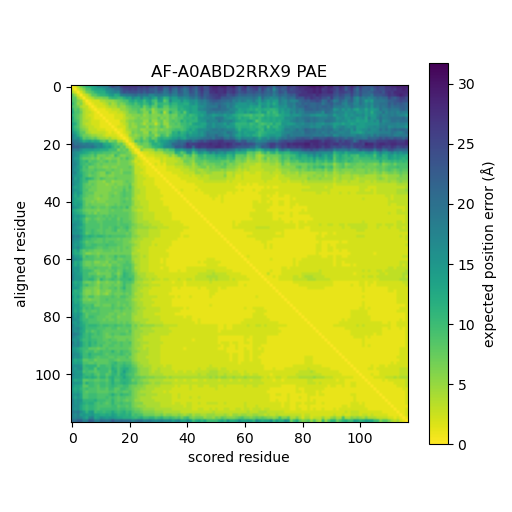-7.300 -3.137 -8.000 1.00 98.31 95 ARG A N 1
ATOM 744 C CA . ARG A 1 95 ? -8.125 -3.030 -6.783 1.00 98.31 95 ARG A CA 1
ATOM 745 C C . ARG A 1 95 ? -8.253 -1.586 -6.300 1.00 98.31 95 ARG A C 1
ATOM 747 O O . ARG A 1 95 ? -9.358 -1.145 -6.004 1.00 98.31 95 ARG A O 1
ATOM 754 N N . ALA A 1 96 ? -7.161 -0.822 -6.273 1.00 97.69 96 ALA A N 1
ATOM 755 C CA . ALA A 1 96 ? -7.215 0.594 -5.909 1.00 97.69 96 ALA A CA 1
ATOM 756 C C . ALA A 1 96 ? -8.135 1.398 -6.848 1.00 97.69 96 ALA A C 1
ATOM 758 O O . ALA A 1 96 ? -8.889 2.256 -6.387 1.00 97.69 96 ALA A O 1
ATOM 759 N N . LEU A 1 97 ? -8.093 1.106 -8.150 1.00 97.69 97 LEU A N 1
ATOM 760 C CA . LEU A 1 97 ? -8.911 1.775 -9.165 1.00 97.69 97 LEU A CA 1
ATOM 761 C C . LEU A 1 97 ? -10.377 1.342 -9.145 1.00 97.69 97 LEU A C 1
ATOM 763 O O . LEU A 1 97 ? -11.233 2.154 -9.473 1.00 97.69 97 LEU A O 1
ATOM 767 N N . LEU A 1 98 ? -10.683 0.117 -8.714 1.00 97.81 98 LEU A N 1
ATOM 768 C CA . LEU A 1 98 ? -12.063 -0.327 -8.512 1.00 97.81 98 LEU A CA 1
ATOM 769 C C . LEU A 1 98 ? -12.800 0.588 -7.521 1.00 97.81 98 LEU A C 1
ATOM 771 O O . LEU A 1 98 ? -13.925 1.000 -7.776 1.00 97.81 98 LEU A O 1
ATOM 775 N N . PHE A 1 99 ? -12.142 0.938 -6.413 1.00 94.50 99 PHE A N 1
ATOM 776 C CA . PHE A 1 99 ? -12.725 1.786 -5.368 1.00 94.50 99 PHE A CA 1
ATOM 777 C C . PHE A 1 99 ? -12.560 3.284 -5.642 1.00 94.50 99 PHE A C 1
ATOM 779 O O . PHE A 1 99 ? -13.406 4.090 -5.256 1.00 94.50 99 PHE A O 1
ATOM 786 N N . ARG A 1 100 ? -11.478 3.683 -6.322 1.00 95.12 100 ARG A N 1
ATOM 787 C CA . ARG A 1 100 ? -11.241 5.073 -6.726 1.00 95.12 100 ARG A CA 1
ATOM 788 C C . ARG A 1 100 ? -10.768 5.132 -8.184 1.00 95.12 100 ARG A C 1
ATOM 790 O O . ARG A 1 100 ? -9.563 5.257 -8.423 1.00 95.12 100 ARG A O 1
ATOM 797 N N . PRO A 1 101 ? -11.695 5.138 -9.161 1.00 95.94 101 PRO A N 1
ATOM 798 C CA . PRO A 1 101 ? -11.358 5.069 -10.589 1.00 95.94 101 PRO A CA 1
ATOM 799 C C . PRO A 1 101 ? -10.429 6.183 -11.075 1.00 95.94 101 PRO A C 1
ATOM 801 O O . PRO A 1 101 ? -9.563 5.965 -11.915 1.00 95.94 101 PRO A O 1
ATOM 804 N N . GLN A 1 102 ? -10.553 7.378 -10.495 1.00 94.75 102 GLN A N 1
ATOM 805 C CA . GLN A 1 102 ? -9.746 8.549 -10.854 1.00 94.75 102 GLN A CA 1
ATOM 806 C C . GLN A 1 102 ? -8.464 8.677 -10.013 1.00 94.75 102 GLN A C 1
ATOM 808 O O . GLN A 1 102 ? -7.912 9.768 -9.858 1.00 94.75 102 GLN A O 1
ATOM 813 N N . TYR A 1 103 ? -7.983 7.595 -9.392 1.00 95.31 103 TYR A N 1
ATOM 814 C CA . TYR A 1 103 ? -6.771 7.659 -8.582 1.00 95.31 103 TYR A CA 1
ATOM 81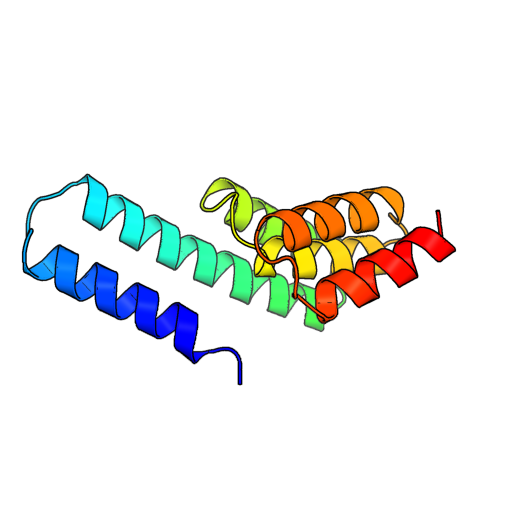5 C C . TYR A 1 103 ? -5.517 7.684 -9.463 1.00 95.31 103 TYR A C 1
ATOM 817 O O . TYR A 1 103 ? -4.910 6.652 -9.742 1.00 95.31 103 TYR A O 1
ATOM 825 N N . THR A 1 104 ? -5.078 8.883 -9.853 1.00 96.69 104 THR A N 1
ATOM 826 C CA . THR A 1 104 ? -3.952 9.104 -10.781 1.00 96.69 104 THR A CA 1
ATOM 827 C C . THR A 1 104 ? -2.687 8.326 -10.410 1.00 96.69 104 THR A C 1
ATOM 829 O O . THR A 1 104 ? -2.026 7.765 -11.278 1.00 96.69 104 THR A O 1
ATOM 832 N N . LYS A 1 105 ? -2.364 8.222 -9.112 1.00 96.38 105 LYS A N 1
ATOM 833 C CA . LYS A 1 105 ? -1.194 7.459 -8.646 1.00 96.38 105 LYS A CA 1
ATOM 834 C C . LYS A 1 105 ? -1.324 5.953 -8.912 1.00 96.38 105 LYS A C 1
ATOM 836 O O . LYS A 1 105 ? -0.336 5.318 -9.272 1.00 96.38 105 LYS A O 1
ATOM 841 N N . ALA A 1 106 ? -2.525 5.392 -8.760 1.00 96.56 106 ALA A N 1
ATOM 842 C CA . ALA A 1 106 ? -2.797 3.990 -9.065 1.00 96.56 106 ALA A CA 1
ATOM 843 C C . ALA A 1 106 ? -2.853 3.735 -10.579 1.00 96.56 106 ALA A C 1
ATOM 845 O O . ALA A 1 106 ? -2.329 2.719 -11.025 1.00 96.56 106 ALA A O 1
ATOM 846 N N . LEU A 1 107 ? -3.380 4.673 -11.380 1.00 98.19 107 LEU A N 1
ATOM 847 C CA . LEU A 1 107 ? -3.311 4.603 -12.849 1.00 98.19 107 LEU A CA 1
ATOM 848 C C . LEU A 1 107 ? -1.859 4.552 -13.334 1.00 98.19 107 LEU A C 1
ATOM 850 O O . LEU A 1 107 ? -1.496 3.674 -14.113 1.00 98.19 107 LEU A O 1
ATOM 854 N N . PHE A 1 108 ? -1.010 5.442 -12.814 1.00 98.25 108 PHE A N 1
ATOM 855 C CA . PHE A 1 108 ? 0.417 5.441 -13.127 1.00 98.25 108 PHE A CA 1
ATOM 856 C C . PHE A 1 108 ? 1.087 4.123 -12.721 1.00 98.25 108 PHE A C 1
ATOM 858 O O . PHE A 1 108 ? 1.848 3.547 -13.497 1.00 98.25 108 PHE A O 1
ATOM 865 N N . ARG A 1 109 ? 0.786 3.606 -11.521 1.00 98.19 109 ARG A N 1
ATOM 866 C CA . ARG A 1 109 ? 1.351 2.333 -11.052 1.00 98.19 109 ARG A CA 1
ATOM 867 C C . ARG A 1 109 ? 0.901 1.151 -11.909 1.00 98.19 109 ARG A C 1
ATOM 869 O O . ARG A 1 109 ? 1.738 0.319 -12.251 1.00 98.19 109 ARG A O 1
ATOM 876 N N . LYS A 1 110 ? -0.376 1.104 -12.293 1.00 98.00 110 LYS A N 1
ATOM 877 C CA . LYS A 1 110 ? -0.930 0.111 -13.220 1.00 98.00 110 LYS A CA 1
ATOM 878 C C . LYS A 1 110 ? -0.189 0.139 -14.553 1.00 98.00 110 LYS A C 1
ATOM 880 O O . LYS A 1 110 ? 0.285 -0.901 -14.991 1.00 98.00 110 LYS A O 1
ATOM 885 N N . ALA A 1 111 ? -0.049 1.320 -15.156 1.00 98.00 111 ALA A N 1
ATOM 886 C CA . ALA A 1 111 ? 0.662 1.485 -16.421 1.00 98.00 111 ALA A CA 1
ATOM 887 C C . ALA A 1 111 ? 2.121 1.014 -16.311 1.00 98.00 111 ALA A C 1
ATOM 889 O O . ALA A 1 111 ? 2.567 0.211 -17.122 1.00 98.00 111 ALA A O 1
ATOM 890 N N . ALA A 1 112 ? 2.836 1.434 -15.263 1.00 97.94 112 ALA A N 1
ATOM 891 C CA . ALA A 1 112 ? 4.214 1.009 -15.030 1.00 97.94 112 ALA A CA 1
ATOM 892 C C . ALA A 1 112 ? 4.344 -0.511 -14.837 1.00 97.94 112 ALA A C 1
ATOM 894 O O . ALA A 1 112 ? 5.314 -1.099 -15.304 1.00 97.94 112 ALA A O 1
ATOM 895 N N . SER A 1 113 ? 3.384 -1.141 -14.154 1.00 97.62 113 SER A N 1
ATOM 896 C CA . SER A 1 113 ? 3.385 -2.591 -13.916 1.00 97.62 113 SER A CA 1
ATOM 897 C C . SER A 1 113 ? 3.085 -3.365 -15.196 1.00 97.62 113 SER A C 1
ATOM 899 O O . SER A 1 113 ? 3.801 -4.305 -15.499 1.00 97.62 113 SER A O 1
ATOM 901 N N . ASN A 1 114 ? 2.111 -2.918 -15.994 1.00 95.81 114 ASN A N 1
ATOM 902 C CA . ASN A 1 114 ? 1.778 -3.518 -17.292 1.00 95.81 114 ASN A CA 1
ATOM 903 C C . ASN A 1 114 ? 2.931 -3.501 -18.302 1.00 95.81 114 ASN A C 1
ATOM 905 O O . ASN A 1 114 ? 2.944 -4.323 -19.199 1.00 95.81 114 ASN A O 1
ATOM 909 N N . ILE A 1 115 ? 3.868 -2.554 -18.200 1.00 96.81 115 ILE A N 1
ATOM 910 C CA . ILE A 1 115 ? 5.058 -2.519 -19.071 1.00 96.81 115 ILE A CA 1
ATOM 911 C C . ILE A 1 115 ? 6.085 -3.592 -18.658 1.00 96.81 115 ILE A C 1
ATOM 913 O O . ILE A 1 115 ? 6.990 -3.915 -19.423 1.00 96.81 115 ILE A O 1
ATOM 917 N N . LYS A 1 116 ? 6.009 -4.078 -17.413 1.00 93.12 116 LYS A N 1
ATOM 918 C CA . LYS A 1 116 ? 6.987 -4.987 -16.799 1.00 93.12 116 LYS A CA 1
ATOM 919 C C . LYS A 1 116 ? 6.514 -6.437 -16.691 1.00 93.12 116 LYS A C 1
ATOM 921 O O . LYS A 1 116 ? 7.372 -7.299 -16.513 1.00 93.12 116 LYS A O 1
ATOM 926 N N . VAL A 1 117 ? 5.201 -6.661 -16.723 1.00 81.06 117 VAL A N 1
ATOM 927 C CA . VAL A 1 117 ? 4.572 -7.978 -16.914 1.00 81.06 117 VAL A CA 1
ATOM 928 C C . VAL A 1 117 ? 4.648 -8.321 -18.394 1.00 81.06 117 VAL A C 1
ATOM 930 O O . VAL A 1 117 ? 5.070 -9.452 -18.700 1.00 81.06 117 VAL A O 1
#

pLDDT: mean 88.86, std 14.89, range [33.06, 98.75]

Sequence (117 aa):
MNICRFDDACTAIERAARIDLQSAEVTGKLKNMRLVGKAHTIGNEHYRSKRYGQACTAYGEGLLLDSSNSVLYYNRANCWFKLGEWEKSLADSNRALLFRPQYTKALFRKAASNIKV

Organism: NCBI:txid62892

Secondary structure (DSSP, 8-state):
---HHHHHHHHHHHHHHHHSTT-HHHHHHHHHHHHHHHHHHHHHHHHHTT-HHHHHHHHHHHHHH-TT-HHHHHHHHHHHHHHT-HHHHHHHHHHHHHH-TT-HHHHHHHHHHHTT-

InterPro domains:
  IPR011990 Tetratricopeptide-like helical domain superfamily [G3DSA:1.25.40.10] (22-117)
  IPR011990 Tetratricopeptide-like helical domain superfamily [SSF48452] (38-114)
  IPR019734 Tetratricopeptide repeat [SM00028] (36-69)
  IPR019734 Tetratricopeptide repeat [SM00028] (70-103)
  IPR044534 TPR repeat-containing thioredoxin TTL1-4 [PTHR46050] (1-116)

Mean predicted aligned error: 6.27 Å

Radius of gyration: 15.46 Å; Cα contacts (8 Å, |Δi|>4): 141; chains: 1; bounding box: 38×26×42 Å